Protein AF-A0A2I1HLB4-F1 (afdb_monomer)

Sequence (150 aa):
MFLDHIITKDHAFLEDYNNIKKHLEHKGGKIPRWYTFLKDNITINLQGRLIFDLEKPIIQNPTAPRPPIPPVDADTLHHPKRSQQWVASWAPHLSDIVYGKLLSTNNFPNCSPVSYMEHWVYKDISASSLYTTPRSTPNIIVRCQGRRAG

Nearest PDB structures (foldseek):
  4ft4-assembly2_A  TM=8.152E-01  e=4.022E+00  Zea mays
  1xcr-assembly2_B  TM=4.330E-01  e=8.268E+00  Homo sapiens

Radius of gyration: 20.94 Å; Cα contacts (8 Å, |Δi|>4): 175; chains: 1; bounding box: 45×51×54 Å

Mean predicted aligned error: 13.82 Å

Secondary structure (DSSP, 8-state):
--GGGTB-TTSSBBPPHHHHHHT-S---SSPPHHHHHHHHHHBSSTT-BBSS--SS-------PPPPPPPPP-SS--B--SS---EEEEEETTTTEEEEEEEEEEE--TTS--EEEEEEEEE---GGGTTS--TTTSPPSEEE-------

Organism: NCBI:txid588596

Solvent-accessible surface area (backbone atoms only — not comparable to full-atom values): 9698 Å² total; per-residue (Å²): 138,61,70,79,71,49,29,36,93,85,54,52,30,51,44,58,64,76,64,45,40,72,76,41,92,73,74,74,83,75,88,56,69,67,58,56,51,44,52,71,73,45,28,76,46,98,86,25,35,42,72,61,79,67,96,60,79,77,82,66,84,71,91,65,80,74,83,79,82,68,72,78,34,86,82,57,73,48,58,67,84,93,52,76,46,76,46,76,45,81,36,78,92,72,75,41,74,46,37,26,35,52,58,34,34,40,20,37,75,99,51,78,69,46,73,44,57,49,55,35,39,82,46,90,50,76,90,64,56,88,82,47,53,90,88,69,53,76,70,51,64,39,74,57,83,73,80,76,83,126

Structure (mmCIF, N/CA/C/O backbone):
data_AF-A0A2I1HLB4-F1
#
_entry.id   AF-A0A2I1HLB4-F1
#
loop_
_atom_site.group_PDB
_atom_site.id
_atom_site.type_symbol
_atom_site.label_atom_id
_atom_site.label_alt_id
_atom_site.label_comp_id
_atom_site.label_asy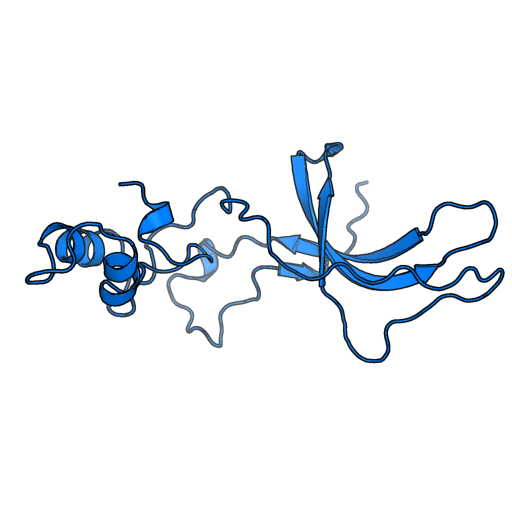m_id
_atom_site.label_entity_id
_atom_site.label_seq_id
_atom_site.pdbx_PDB_ins_code
_atom_site.Cartn_x
_atom_site.Cartn_y
_atom_site.Cartn_z
_atom_site.occupancy
_atom_site.B_iso_or_equiv
_atom_site.auth_seq_id
_atom_site.auth_comp_id
_atom_site.auth_asym_id
_atom_site.auth_atom_id
_atom_site.pdbx_PDB_model_num
ATOM 1 N N . MET A 1 1 ? -21.255 9.174 6.804 1.00 62.41 1 MET A N 1
ATOM 2 C CA . MET A 1 1 ? -19.884 8.895 7.280 1.00 62.41 1 MET A CA 1
ATOM 3 C C . MET A 1 1 ? -19.602 7.448 6.939 1.00 62.41 1 MET A C 1
ATOM 5 O O . MET A 1 1 ? -20.425 6.614 7.293 1.00 62.41 1 MET A O 1
ATOM 9 N N . PHE A 1 2 ? -18.544 7.173 6.186 1.00 74.50 2 PHE A N 1
ATOM 10 C CA . PHE A 1 2 ? -18.185 5.817 5.774 1.00 74.50 2 PHE A CA 1
ATOM 11 C C . PHE A 1 2 ? -17.071 5.275 6.677 1.00 74.50 2 PHE A C 1
ATOM 13 O O . PHE A 1 2 ? -16.369 6.053 7.326 1.00 74.50 2 PHE A O 1
ATOM 20 N N . LEU A 1 3 ? -16.966 3.947 6.777 1.00 77.56 3 LEU A N 1
ATOM 21 C CA . LEU A 1 3 ? -16.025 3.285 7.684 1.00 77.56 3 LEU A CA 1
ATOM 22 C C . LEU A 1 3 ? -14.565 3.605 7.322 1.00 77.56 3 LEU A C 1
ATOM 24 O O . LEU A 1 3 ? -13.745 3.812 8.205 1.00 77.56 3 LEU A O 1
ATOM 28 N N . ASP A 1 4 ? -14.270 3.727 6.032 1.00 77.06 4 ASP A N 1
ATOM 29 C CA . ASP A 1 4 ? -12.965 4.099 5.477 1.00 77.06 4 ASP A CA 1
ATOM 30 C C . ASP A 1 4 ? -12.470 5.492 5.901 1.00 77.06 4 ASP A C 1
ATOM 32 O O . ASP A 1 4 ? -11.269 5.743 5.882 1.00 77.06 4 ASP A O 1
ATOM 36 N N . HIS A 1 5 ? -13.369 6.386 6.324 1.00 77.69 5 HIS A N 1
ATOM 37 C CA . HIS A 1 5 ? -13.030 7.721 6.831 1.00 77.69 5 HIS A CA 1
ATOM 38 C C . HIS A 1 5 ? -12.680 7.752 8.327 1.00 77.69 5 HIS A C 1
ATOM 40 O O . HIS A 1 5 ? -12.324 8.810 8.846 1.00 77.69 5 HIS A O 1
ATOM 46 N N . ILE A 1 6 ? -12.872 6.644 9.044 1.00 84.38 6 ILE A N 1
ATOM 47 C CA . ILE A 1 6 ? -12.682 6.563 10.502 1.00 84.38 6 ILE A CA 1
ATOM 48 C C . ILE A 1 6 ? -11.758 5.418 10.920 1.00 84.38 6 ILE A C 1
ATOM 50 O O . ILE A 1 6 ? -11.567 5.195 12.114 1.00 84.38 6 ILE A O 1
ATOM 54 N N . ILE A 1 7 ? -11.191 4.697 9.957 1.00 84.44 7 ILE A N 1
ATOM 55 C CA . ILE A 1 7 ? -10.184 3.656 10.161 1.00 84.44 7 ILE A CA 1
ATOM 56 C C . ILE A 1 7 ? -8.866 4.103 9.535 1.00 84.44 7 ILE A C 1
ATOM 58 O O . ILE A 1 7 ? -8.828 4.944 8.639 1.00 84.44 7 ILE A O 1
ATOM 62 N N . THR A 1 8 ? -7.768 3.530 10.002 1.00 79.50 8 THR A N 1
ATOM 63 C CA . THR A 1 8 ? -6.442 3.786 9.456 1.00 79.50 8 THR A CA 1
ATOM 64 C C . THR A 1 8 ? -6.348 3.343 7.993 1.00 79.50 8 THR A C 1
ATOM 66 O O . THR A 1 8 ? -7.095 2.486 7.522 1.00 79.50 8 THR A O 1
ATOM 69 N N . LYS A 1 9 ? -5.406 3.929 7.244 1.00 75.06 9 LYS A N 1
ATOM 70 C CA . LYS A 1 9 ? -5.221 3.652 5.804 1.00 75.06 9 LYS A CA 1
ATOM 71 C C . LYS A 1 9 ? -4.846 2.205 5.487 1.00 75.06 9 LYS A C 1
ATOM 73 O O . LYS A 1 9 ? -5.056 1.753 4.371 1.00 75.06 9 LYS A O 1
ATOM 78 N N . ASP A 1 10 ? -4.249 1.510 6.447 1.00 68.25 10 ASP A N 1
ATOM 79 C CA . ASP A 1 10 ? -3.951 0.077 6.387 1.00 68.25 10 ASP A CA 1
ATOM 80 C C . ASP A 1 10 ? -5.158 -0.794 6.781 1.00 68.25 10 ASP A C 1
ATOM 82 O O . ASP A 1 10 ? -5.044 -2.014 6.803 1.00 68.25 10 ASP A O 1
ATOM 86 N N . HIS A 1 11 ? -6.305 -0.176 7.081 1.00 76.06 11 HIS A N 1
ATOM 87 C CA . HIS A 1 11 ? -7.583 -0.806 7.411 1.00 76.06 11 HIS A CA 1
ATOM 88 C C . HIS A 1 11 ? -7.557 -1.750 8.615 1.00 76.06 11 HIS A C 1
ATOM 90 O O . HIS A 1 11 ? -8.486 -2.529 8.803 1.00 76.06 11 HIS A O 1
ATOM 96 N N . ALA A 1 12 ? -6.515 -1.677 9.440 1.00 77.62 12 ALA A N 1
ATOM 97 C CA . ALA A 1 12 ? -6.322 -2.587 10.562 1.00 77.62 12 ALA A CA 1
ATOM 98 C C . ALA A 1 12 ? -6.812 -2.005 11.899 1.00 77.62 12 ALA A C 1
ATOM 100 O O . ALA A 1 12 ? -7.084 -2.756 12.841 1.00 77.62 12 ALA A O 1
ATOM 101 N N . PHE A 1 13 ? -6.929 -0.678 12.002 1.00 83.00 13 PHE A N 1
ATOM 102 C CA . PHE A 1 13 ? -7.237 0.010 13.254 1.00 83.00 13 PHE A CA 1
ATOM 103 C C . PHE A 1 13 ? -8.320 1.073 13.071 1.00 83.00 13 PHE A C 1
ATOM 105 O O . PHE A 1 13 ? -8.422 1.714 12.029 1.00 83.00 13 PHE A O 1
ATOM 112 N N . LEU A 1 14 ? -9.109 1.307 14.117 1.00 86.69 14 LEU A N 1
ATOM 113 C CA . LEU A 1 14 ? -9.917 2.513 14.250 1.00 86.69 14 LEU A CA 1
ATOM 114 C C . LEU A 1 14 ? -8.977 3.717 14.413 1.00 86.69 14 LEU A C 1
ATOM 116 O O . LEU A 1 14 ? -8.068 3.698 15.245 1.00 86.69 14 LEU A O 1
ATOM 120 N N . GLU A 1 15 ? -9.183 4.761 13.617 1.00 87.81 15 GLU A N 1
ATOM 121 C CA . GLU A 1 15 ? -8.347 5.954 13.657 1.00 87.81 15 GLU A CA 1
ATOM 122 C C . GLU A 1 15 ? -8.595 6.762 14.941 1.00 87.81 15 GLU A C 1
ATOM 124 O O . GLU A 1 15 ? -9.714 6.823 15.455 1.00 87.81 15 GLU A O 1
ATOM 129 N N . ASP A 1 16 ? -7.549 7.404 15.473 1.00 87.44 16 ASP A N 1
ATOM 130 C CA . ASP A 1 16 ? -7.695 8.250 16.657 1.00 87.44 16 ASP A CA 1
ATOM 131 C C . ASP A 1 16 ? -8.663 9.407 16.386 1.00 87.44 16 ASP A C 1
ATOM 133 O O . ASP A 1 16 ? -8.568 10.107 15.371 1.00 87.44 16 ASP A O 1
ATOM 137 N N . TYR A 1 17 ? -9.555 9.666 17.343 1.00 87.25 17 TYR A N 1
ATOM 138 C CA . TYR A 1 17 ? -10.557 10.714 17.200 1.00 87.25 17 TYR A CA 1
ATOM 139 C C . TYR A 1 17 ? -9.945 12.086 16.890 1.00 87.25 17 TYR A C 1
ATOM 141 O O . TYR A 1 17 ? -10.544 12.855 16.142 1.00 87.25 17 TYR A O 1
ATOM 149 N N . ASN A 1 18 ? -8.748 12.416 17.396 1.00 86.75 18 ASN A N 1
ATOM 150 C CA . ASN A 1 18 ? -8.119 13.702 17.087 1.00 86.75 18 ASN A CA 1
ATOM 151 C C . ASN A 1 18 ? -7.706 13.818 15.616 1.00 86.75 18 ASN A C 1
ATOM 153 O O . ASN A 1 18 ? -7.677 14.930 15.089 1.00 86.75 18 ASN A O 1
ATOM 157 N N . ASN A 1 19 ? -7.408 12.704 14.943 1.00 86.81 19 ASN A N 1
ATOM 158 C CA . ASN A 1 19 ? -7.136 12.689 13.507 1.00 86.81 19 ASN A CA 1
ATOM 159 C C . ASN A 1 19 ? -8.428 12.749 12.691 1.00 86.81 19 ASN A C 1
ATOM 161 O O . ASN A 1 19 ? -8.519 13.578 11.785 1.00 86.81 19 ASN A O 1
ATOM 165 N N . ILE A 1 20 ? -9.458 11.992 13.077 1.00 86.44 20 ILE A N 1
ATOM 166 C CA . ILE A 1 20 ? -10.793 12.074 12.458 1.00 86.44 20 ILE A CA 1
ATOM 167 C C . ILE A 1 20 ? -11.317 13.516 12.538 1.00 86.44 20 ILE A C 1
ATOM 169 O O . ILE A 1 20 ? -11.749 14.101 11.546 1.00 86.44 20 ILE A O 1
ATOM 173 N N . LYS A 1 21 ? -11.183 14.142 13.712 1.00 86.94 21 LYS A N 1
ATOM 174 C CA . LYS A 1 21 ? -11.626 15.509 14.005 1.00 86.94 21 LYS A CA 1
ATOM 175 C C . LYS A 1 21 ? -11.006 16.575 13.099 1.00 86.94 21 LYS A C 1
ATOM 177 O O . LYS A 1 21 ? -11.644 17.600 12.868 1.00 86.94 21 LYS A O 1
ATOM 182 N N . LYS A 1 22 ? -9.796 16.366 12.562 1.00 86.38 22 LYS A N 1
ATOM 183 C CA . LYS A 1 22 ? -9.164 17.317 11.623 1.00 86.38 22 LYS A CA 1
ATOM 184 C C . LYS A 1 22 ? -9.975 17.479 10.337 1.00 86.38 22 LYS A C 1
ATOM 186 O O . LYS A 1 22 ? -9.984 18.577 9.780 1.00 86.38 22 LYS A O 1
ATOM 191 N N . HIS A 1 23 ? -10.661 16.416 9.925 1.00 82.12 23 HIS A N 1
ATOM 192 C CA . HIS A 1 23 ? -11.441 16.332 8.693 1.00 82.12 23 HIS A CA 1
ATOM 193 C C . HIS A 1 23 ? -12.933 16.651 8.897 1.00 82.12 23 HIS A C 1
ATOM 195 O O . HIS A 1 23 ? -13.687 16.671 7.931 1.00 82.12 23 HIS A O 1
ATOM 201 N N . LEU A 1 24 ? -13.371 16.910 10.137 1.00 82.00 24 LEU A N 1
ATOM 202 C CA . LEU A 1 24 ? -14.746 17.310 10.438 1.00 82.00 24 LEU A CA 1
ATOM 203 C C . LEU A 1 24 ? -14.932 18.823 10.260 1.00 82.00 24 LEU A C 1
ATOM 205 O O . LEU A 1 24 ? -14.069 19.619 10.641 1.00 82.00 24 LEU A O 1
ATOM 209 N N . GLU A 1 25 ? -16.104 19.218 9.7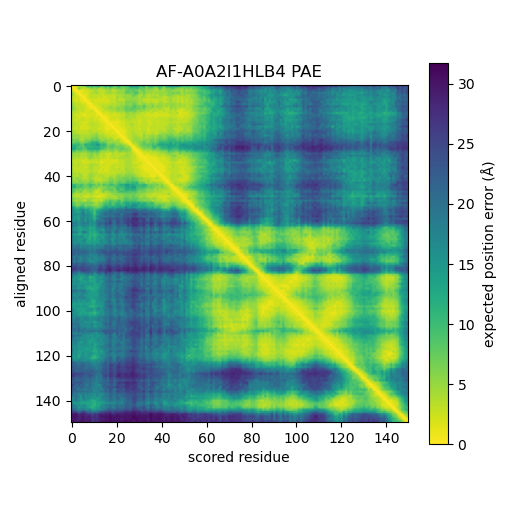60 1.00 80.12 25 GLU A N 1
ATOM 210 C CA . GLU A 1 25 ? -16.514 20.626 9.663 1.00 80.12 25 GLU A CA 1
ATOM 211 C C . GLU A 1 25 ? -16.616 21.268 11.056 1.00 80.12 25 GLU A C 1
ATOM 213 O O . GLU A 1 25 ? -16.105 22.363 11.297 1.00 80.12 25 GLU A O 1
ATOM 218 N N . HIS A 1 26 ? -17.191 20.541 12.018 1.00 78.31 26 HIS A N 1
ATOM 219 C CA . HIS A 1 26 ? -17.316 20.982 13.403 1.00 78.31 26 HIS A CA 1
ATOM 220 C C . HIS A 1 26 ? -16.232 20.365 14.292 1.00 78.31 26 HIS A C 1
ATOM 222 O O . HIS A 1 26 ? -16.277 19.193 14.661 1.00 78.31 26 HIS A O 1
ATOM 228 N N . LYS A 1 27 ? -15.263 21.198 14.691 1.00 77.81 27 LYS A N 1
ATOM 229 C CA . LYS A 1 27 ? -14.092 20.811 15.503 1.00 77.81 27 LYS A CA 1
ATOM 230 C C . LYS A 1 27 ? -14.269 21.097 17.004 1.00 77.81 27 LYS A C 1
ATOM 232 O O . LYS A 1 27 ? -13.317 20.996 17.776 1.00 77.81 27 LYS A O 1
ATOM 237 N N . GLY A 1 28 ? -15.460 21.488 17.445 1.00 76.12 28 GLY A N 1
ATOM 238 C CA . GLY A 1 28 ? -15.748 21.801 18.848 1.00 76.12 28 GLY A CA 1
ATOM 239 C C . GLY A 1 28 ? -16.299 20.601 19.622 1.00 76.12 28 GLY A C 1
ATOM 240 O O . GLY A 1 28 ? -16.968 19.749 19.049 1.00 76.12 28 GLY A O 1
ATOM 241 N N . GLY A 1 29 ? -16.056 20.559 20.935 1.00 80.00 29 GLY A N 1
ATOM 242 C CA . GLY A 1 29 ? -16.787 19.676 21.852 1.00 80.00 29 GLY A CA 1
ATOM 243 C C . GLY A 1 29 ? -16.078 18.391 22.292 1.00 80.00 29 GLY A C 1
ATOM 244 O O . GLY A 1 29 ? -14.915 18.133 21.967 1.00 80.00 29 GLY A O 1
ATOM 245 N N . LYS A 1 30 ? -16.810 17.618 23.106 1.00 84.19 30 LYS A N 1
ATOM 246 C CA . LYS A 1 30 ? -16.397 16.324 23.670 1.00 84.19 30 LYS A CA 1
ATOM 247 C C . LYS A 1 30 ? -16.368 15.238 22.591 1.00 84.19 30 LYS A C 1
ATOM 249 O O . LYS A 1 30 ? -16.988 15.384 21.541 1.00 84.19 30 LYS A O 1
ATOM 254 N N . ILE A 1 31 ? -15.677 14.136 22.882 1.00 85.25 31 ILE A N 1
ATOM 255 C CA . ILE A 1 31 ? -15.691 12.946 22.026 1.00 85.25 31 ILE A CA 1
ATOM 256 C C . ILE A 1 31 ? -17.150 12.465 21.876 1.00 85.25 31 ILE A C 1
ATOM 258 O O . ILE A 1 31 ? -17.832 12.278 22.889 1.00 85.25 31 ILE A O 1
ATOM 262 N N . PRO A 1 32 ? -17.657 12.299 20.644 1.00 87.44 32 PRO A N 1
ATOM 263 C CA . PRO A 1 32 ? -19.016 11.856 20.394 1.00 87.44 32 PRO A CA 1
ATOM 264 C C . PRO A 1 32 ? -19.250 10.439 20.909 1.00 87.44 32 PRO A C 1
ATOM 266 O O . PRO A 1 32 ? -18.385 9.572 20.792 1.00 87.44 32 PRO A O 1
ATOM 269 N N . ARG A 1 33 ? -20.473 10.169 21.377 1.00 88.38 33 ARG A N 1
ATOM 270 C CA . ARG A 1 33 ? -20.870 8.828 21.842 1.00 88.38 33 ARG A CA 1
ATOM 271 C C . ARG A 1 33 ? -20.775 7.755 20.758 1.00 88.38 33 ARG A C 1
ATOM 273 O O . ARG A 1 33 ? -20.539 6.596 21.076 1.00 88.38 33 ARG A O 1
ATOM 280 N N . TRP A 1 34 ? -20.951 8.128 19.489 1.00 88.19 34 TRP A N 1
ATOM 281 C CA . TRP A 1 34 ? -20.804 7.179 18.385 1.00 88.19 34 TRP A CA 1
ATOM 282 C C . TRP A 1 34 ? -19.368 6.642 18.297 1.00 88.19 34 TRP A C 1
ATOM 284 O O . TRP A 1 34 ? -19.188 5.469 18.000 1.00 88.19 34 TRP A O 1
ATOM 294 N N . TYR A 1 35 ? -18.350 7.455 18.610 1.00 88.56 35 TYR A N 1
ATOM 295 C CA . TYR A 1 35 ? -16.952 7.027 18.534 1.00 88.56 35 TYR A CA 1
ATOM 296 C C . TYR A 1 35 ? -16.628 6.018 19.634 1.00 88.56 35 TYR A C 1
ATOM 298 O O . TYR A 1 35 ? -16.025 4.984 19.363 1.00 88.56 35 TYR A O 1
ATOM 306 N N . THR A 1 36 ? -17.081 6.282 20.864 1.00 87.56 36 THR A N 1
ATOM 307 C CA . THR A 1 36 ? -16.941 5.325 21.971 1.00 87.56 36 THR A CA 1
ATOM 308 C C . THR A 1 36 ? -17.700 4.035 21.680 1.00 87.56 36 THR A C 1
ATOM 310 O O . THR A 1 36 ? -17.140 2.961 21.840 1.00 87.56 36 THR A O 1
ATOM 313 N N . PHE A 1 37 ? -18.923 4.135 21.148 1.00 88.62 37 PHE A N 1
ATOM 314 C CA . PHE A 1 37 ? -19.702 2.965 20.751 1.00 88.62 37 PHE A CA 1
ATOM 315 C C . PHE A 1 37 ? -18.968 2.118 19.707 1.00 88.62 37 PHE A C 1
ATOM 317 O O . PHE A 1 37 ? -18.860 0.908 19.874 1.00 88.62 37 PHE A O 1
ATOM 324 N N . LEU A 1 38 ? -18.430 2.734 18.651 1.00 86.56 38 LEU A N 1
ATOM 325 C CA . LEU A 1 38 ? -17.665 2.000 17.647 1.00 86.56 38 LEU A CA 1
ATOM 326 C C . LEU A 1 38 ? -16.431 1.358 18.267 1.00 86.56 38 LEU A C 1
ATOM 328 O O . LEU A 1 38 ? -16.242 0.162 18.096 1.00 86.56 38 LEU A O 1
ATOM 332 N N . LYS A 1 39 ? -15.643 2.106 19.046 1.00 86.56 39 LYS A N 1
ATOM 333 C CA . LYS A 1 39 ? -14.465 1.562 19.725 1.00 86.56 39 LYS A CA 1
ATOM 334 C C . LYS A 1 39 ? -14.802 0.299 20.523 1.00 86.56 39 LYS A C 1
ATOM 336 O O . LYS A 1 39 ? -14.098 -0.693 20.390 1.00 86.56 39 LYS A O 1
ATOM 341 N N . ASP A 1 40 ? -15.902 0.300 21.262 1.00 85.81 40 ASP A N 1
ATOM 342 C CA . ASP A 1 40 ? -16.284 -0.836 22.103 1.00 85.81 40 ASP A CA 1
ATOM 343 C C . ASP A 1 40 ? -16.843 -2.031 21.306 1.00 85.81 40 ASP A C 1
ATOM 345 O O . ASP A 1 40 ? -16.758 -3.164 21.770 1.00 85.81 40 ASP A O 1
ATOM 349 N N . ASN A 1 41 ? -17.406 -1.800 20.114 1.00 84.75 41 ASN A N 1
ATOM 350 C CA . ASN A 1 41 ? -18.120 -2.832 19.347 1.00 84.75 41 ASN A CA 1
ATOM 351 C C . ASN A 1 41 ? -17.368 -3.347 18.115 1.00 84.75 41 ASN A C 1
ATOM 353 O O . ASN A 1 41 ? -17.694 -4.424 17.624 1.00 84.75 41 ASN A O 1
ATOM 357 N N . ILE A 1 42 ? -16.402 -2.592 17.586 1.00 82.19 42 ILE A N 1
ATOM 358 C CA . ILE A 1 42 ? -15.671 -2.960 16.364 1.00 82.19 42 ILE A CA 1
ATOM 359 C C . ILE A 1 42 ? -14.192 -3.238 16.612 1.00 82.19 42 ILE A C 1
ATOM 361 O O . ILE A 1 42 ? -13.505 -3.609 15.663 1.00 82.19 42 ILE A O 1
ATOM 365 N N . THR A 1 43 ? -13.693 -3.068 17.846 1.00 84.00 43 THR A N 1
ATOM 366 C CA . THR A 1 43 ? -12.276 -3.288 18.173 1.00 84.00 43 THR A CA 1
ATOM 367 C C . THR A 1 43 ? -12.066 -4.459 19.135 1.00 84.00 43 THR A C 1
ATOM 369 O O . THR A 1 43 ? -12.837 -4.667 20.064 1.00 84.00 43 THR A O 1
ATOM 372 N N . ILE A 1 44 ? -11.013 -5.246 18.899 1.00 76.81 44 ILE A N 1
ATOM 373 C CA . ILE A 1 44 ? -10.630 -6.424 19.698 1.00 76.81 44 ILE A CA 1
ATOM 374 C C . ILE A 1 44 ? -9.942 -5.990 21.001 1.00 76.81 44 ILE A C 1
ATOM 376 O O . ILE A 1 44 ? -9.958 -6.703 22.002 1.00 76.81 44 ILE A O 1
ATOM 380 N N . ASN A 1 45 ? -9.274 -4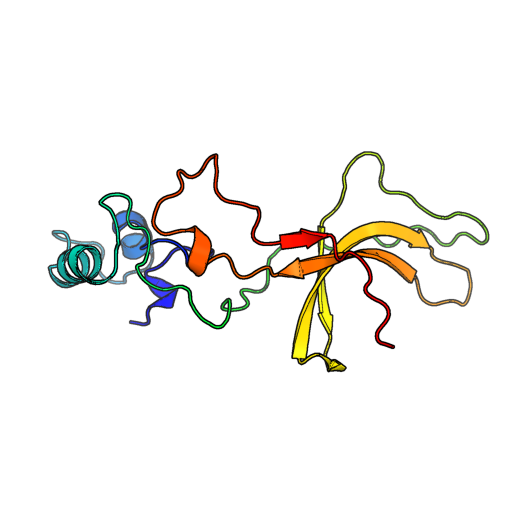.834 20.989 1.00 71.62 45 ASN A N 1
ATOM 381 C CA . ASN A 1 45 ? -8.450 -4.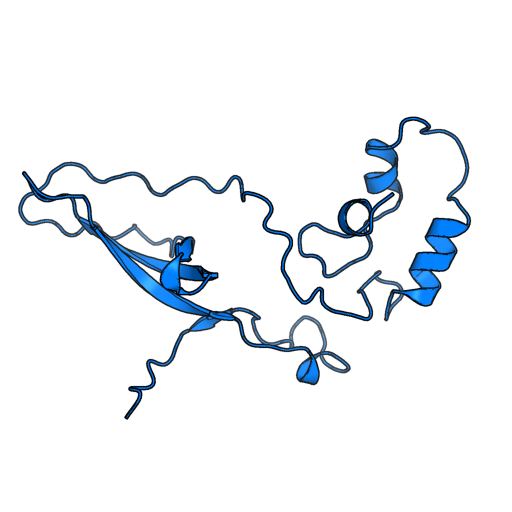371 22.096 1.00 71.62 45 ASN A CA 1
ATOM 382 C C . ASN A 1 45 ? -8.510 -2.847 22.279 1.00 71.62 45 ASN A C 1
ATOM 384 O O . ASN A 1 45 ? -8.871 -2.092 21.381 1.00 71.62 45 ASN A O 1
ATOM 388 N N . LEU A 1 46 ? -8.049 -2.374 23.441 1.00 71.50 46 LEU A N 1
ATOM 389 C CA . LEU A 1 46 ? -7.984 -0.941 23.773 1.00 71.50 46 LEU A CA 1
ATOM 390 C C . LEU A 1 46 ? -7.100 -0.114 22.819 1.00 71.50 46 LEU A C 1
ATOM 392 O O . LEU A 1 46 ? -7.196 1.117 22.816 1.00 71.50 46 LEU A O 1
ATOM 396 N N . GLN A 1 47 ? -6.260 -0.787 22.026 1.00 72.44 47 GLN A N 1
ATOM 397 C CA . GLN A 1 47 ? -5.372 -0.205 21.016 1.00 72.44 47 GLN A CA 1
ATOM 398 C C . GLN A 1 47 ? -6.105 0.098 19.698 1.00 72.44 47 GLN A C 1
ATOM 400 O O . GLN A 1 47 ? -5.518 0.715 18.817 1.00 72.44 47 GLN A O 1
ATOM 405 N N . GLY A 1 48 ? -7.379 -0.293 19.569 1.00 75.81 48 GLY A N 1
ATOM 406 C CA . GLY A 1 48 ? -8.231 0.063 18.438 1.00 75.81 48 GLY A CA 1
ATOM 407 C C . GLY A 1 48 ? -8.159 -0.898 17.253 1.00 75.81 48 GLY A C 1
ATOM 408 O O . GLY A 1 48 ? -8.635 -0.542 16.181 1.00 75.81 48 GLY A O 1
ATOM 409 N N . ARG A 1 49 ? -7.578 -2.096 17.408 1.00 80.56 49 ARG A N 1
ATOM 410 C CA . ARG A 1 49 ? -7.494 -3.092 16.325 1.00 80.56 49 ARG A CA 1
ATOM 411 C C . ARG A 1 49 ? -8.885 -3.595 15.950 1.00 80.56 49 ARG A C 1
ATOM 413 O O . ARG A 1 49 ? -9.598 -4.034 16.847 1.00 80.56 49 ARG A O 1
ATOM 420 N N . LEU A 1 50 ? -9.253 -3.569 14.670 1.00 83.00 50 LEU A N 1
ATOM 421 C CA . LEU A 1 50 ? -10.585 -3.983 14.211 1.00 83.00 50 LEU A CA 1
ATOM 422 C C . LEU A 1 50 ? -10.821 -5.496 14.379 1.00 83.00 50 LEU A C 1
ATOM 424 O O . LE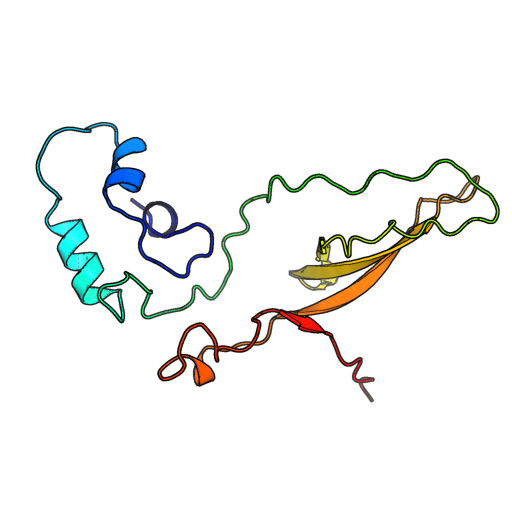U A 1 50 ? -9.879 -6.284 14.321 1.00 83.00 50 LEU A O 1
ATOM 428 N N . ILE A 1 51 ? -12.081 -5.893 14.603 1.00 80.94 51 ILE A N 1
ATOM 429 C CA . ILE A 1 51 ? -12.517 -7.301 14.757 1.00 80.94 51 ILE A CA 1
ATOM 430 C C . ILE A 1 51 ? -12.546 -8.051 13.418 1.00 80.94 51 ILE A C 1
ATOM 432 O O . ILE A 1 51 ? -12.495 -9.279 13.391 1.00 80.94 51 ILE A O 1
ATOM 436 N N . PHE A 1 52 ? -12.616 -7.320 12.312 1.00 74.00 52 PHE A N 1
ATOM 437 C CA . PHE A 1 52 ? -12.711 -7.867 10.967 1.00 74.00 52 PHE A CA 1
ATOM 438 C C . PHE A 1 52 ? -11.646 -7.250 10.065 1.00 74.00 52 PHE A C 1
ATOM 440 O O . PHE A 1 52 ? -11.287 -6.082 10.223 1.00 74.00 52 PHE A O 1
ATOM 447 N N . ASP A 1 53 ? -11.201 -8.037 9.092 1.00 67.38 53 ASP A N 1
ATOM 448 C CA . ASP A 1 53 ? -10.409 -7.557 7.969 1.00 67.38 53 ASP A CA 1
ATOM 449 C C . ASP A 1 53 ? -11.368 -7.139 6.842 1.00 67.38 53 ASP A C 1
ATOM 451 O O . ASP A 1 53 ? -12.382 -7.797 6.593 1.00 67.38 53 ASP A O 1
ATOM 455 N N . LEU A 1 54 ? -11.088 -6.027 6.159 1.00 66.56 54 LEU A N 1
ATOM 456 C CA . LEU A 1 54 ? -11.848 -5.668 4.960 1.00 66.56 54 LEU A CA 1
ATOM 457 C C . LEU A 1 54 ? -11.467 -6.635 3.829 1.00 66.56 54 LEU A C 1
ATOM 459 O O . LEU A 1 54 ? -10.306 -6.678 3.430 1.00 66.56 54 LEU A O 1
ATOM 463 N N . GLU A 1 55 ? -12.448 -7.365 3.278 1.00 56.41 55 GLU A N 1
ATOM 464 C CA . GLU A 1 55 ? -12.261 -8.334 2.172 1.00 56.41 55 GLU A CA 1
ATOM 465 C C . GLU A 1 55 ? -11.547 -7.744 0.948 1.00 56.41 55 GLU A C 1
ATOM 467 O O . GLU A 1 55 ? -10.980 -8.473 0.135 1.00 56.41 55 GLU A O 1
ATOM 472 N N . LYS A 1 56 ? -11.589 -6.418 0.792 1.00 59.81 56 LYS A N 1
ATOM 473 C CA . LYS A 1 56 ? -10.888 -5.697 -0.264 1.00 59.81 56 LYS A CA 1
ATOM 474 C C . LYS A 1 56 ? -10.099 -4.558 0.372 1.00 59.81 56 LYS A C 1
ATOM 476 O O . LYS A 1 56 ? -10.725 -3.699 1.000 1.00 59.81 56 LYS A O 1
ATOM 481 N N . PRO A 1 57 ? -8.766 -4.491 0.197 1.00 53.66 57 PRO A N 1
ATOM 482 C CA . PRO A 1 57 ? -8.050 -3.269 0.517 1.00 53.66 57 PRO A CA 1
ATOM 483 C C . PRO A 1 57 ? -8.671 -2.159 -0.332 1.00 53.66 57 PRO A C 1
ATOM 485 O O . PRO A 1 57 ? -8.782 -2.297 -1.553 1.00 53.66 57 PRO A O 1
ATOM 488 N N . ILE A 1 58 ? -9.129 -1.075 0.296 1.00 53.59 58 ILE A N 1
ATOM 489 C CA . ILE A 1 58 ? -9.576 0.087 -0.466 1.00 53.59 58 ILE A CA 1
ATOM 490 C C . ILE A 1 58 ? -8.308 0.615 -1.114 1.00 53.59 58 ILE A C 1
ATOM 492 O O . ILE A 1 58 ? -7.416 1.114 -0.431 1.00 53.59 58 ILE A O 1
ATOM 496 N N . ILE A 1 59 ? -8.188 0.417 -2.428 1.00 52.47 59 ILE A N 1
ATOM 497 C CA . ILE A 1 59 ? -7.024 0.828 -3.206 1.00 52.47 59 ILE A CA 1
ATOM 498 C C . ILE A 1 59 ? -6.959 2.356 -3.147 1.00 52.47 59 ILE A C 1
ATOM 500 O O . ILE A 1 59 ? -7.500 3.060 -3.996 1.00 52.47 59 ILE A O 1
ATOM 504 N N . GLN A 1 60 ? -6.305 2.895 -2.123 1.00 51.28 60 GLN A N 1
ATOM 505 C CA . GLN A 1 60 ? -5.821 4.259 -2.161 1.00 51.28 60 GLN A CA 1
ATOM 506 C C . GLN A 1 60 ? -4.644 4.256 -3.120 1.00 51.28 60 GLN A C 1
ATOM 508 O O . GLN A 1 60 ? -3.725 3.466 -2.931 1.00 51.28 60 GLN A O 1
ATOM 513 N N . ASN A 1 61 ? -4.690 5.117 -4.141 1.00 51.78 61 ASN A N 1
ATOM 514 C CA . ASN A 1 61 ? -3.585 5.352 -5.065 1.00 51.78 61 ASN A CA 1
ATOM 515 C C . ASN A 1 61 ? -2.332 5.677 -4.234 1.00 51.78 61 ASN A C 1
ATOM 517 O O . ASN A 1 61 ? -2.231 6.801 -3.720 1.00 51.78 61 ASN A O 1
ATOM 521 N N . PRO A 1 62 ? -1.420 4.712 -4.003 1.00 55.91 62 PRO A N 1
ATOM 522 C CA . PRO A 1 62 ? -0.304 4.968 -3.127 1.00 55.91 62 PRO A CA 1
ATOM 523 C C . PRO A 1 62 ? 0.550 5.986 -3.865 1.00 55.91 62 PRO A C 1
ATOM 525 O O . PRO A 1 62 ? 0.978 5.747 -4.992 1.00 55.91 62 PRO A O 1
ATOM 528 N N . THR A 1 63 ? 0.797 7.140 -3.248 1.00 58.66 63 THR A N 1
ATOM 529 C CA . THR A 1 63 ? 1.678 8.190 -3.786 1.00 58.66 63 THR A CA 1
ATOM 530 C C . THR A 1 63 ? 3.149 7.747 -3.730 1.00 58.66 63 THR A C 1
ATOM 532 O O . THR A 1 63 ? 4.045 8.519 -3.401 1.00 58.66 63 THR A O 1
ATOM 535 N N . ALA A 1 64 ? 3.400 6.461 -3.977 1.00 65.56 64 ALA A N 1
ATOM 536 C CA . ALA A 1 64 ? 4.712 5.870 -4.015 1.00 65.56 64 ALA A CA 1
ATOM 537 C C . ALA A 1 64 ? 5.404 6.339 -5.301 1.00 65.56 64 ALA A C 1
ATOM 539 O O . ALA A 1 64 ? 4.823 6.242 -6.388 1.00 65.56 64 ALA A O 1
ATOM 540 N N . PRO A 1 65 ? 6.634 6.862 -5.203 1.00 68.56 65 PRO A N 1
ATOM 541 C CA . PRO A 1 65 ? 7.380 7.268 -6.379 1.00 68.56 65 PRO A CA 1
ATOM 542 C C . PRO A 1 65 ? 7.629 6.050 -7.273 1.00 68.56 65 PRO A C 1
ATOM 544 O O . PRO A 1 65 ? 8.079 4.999 -6.812 1.00 68.56 65 PRO A O 1
ATOM 547 N N . ARG A 1 66 ? 7.339 6.198 -8.568 1.00 72.88 66 ARG A N 1
ATOM 548 C CA . ARG A 1 66 ? 7.645 5.170 -9.565 1.00 72.88 66 ARG A CA 1
ATOM 549 C C . ARG A 1 66 ? 9.171 5.052 -9.725 1.00 72.88 66 ARG A C 1
ATOM 551 O O . ARG A 1 66 ? 9.844 6.085 -9.745 1.00 72.88 66 ARG A O 1
ATOM 558 N N . PRO A 1 67 ? 9.723 3.834 -9.887 1.00 75.25 67 PRO A N 1
ATOM 559 C CA . PRO A 1 67 ? 11.126 3.668 -10.242 1.00 75.25 67 PRO A CA 1
ATOM 560 C C . PRO A 1 67 ? 11.465 4.429 -11.535 1.00 75.25 67 PRO A C 1
ATOM 562 O O . PRO A 1 67 ? 10.681 4.382 -12.489 1.00 75.25 67 PRO A O 1
ATOM 565 N N . PRO A 1 68 ? 12.606 5.136 -11.590 1.00 79.44 68 PRO A N 1
ATOM 566 C CA . PRO A 1 68 ? 13.023 5.827 -12.800 1.00 79.44 68 PRO A CA 1
ATOM 567 C C . PRO A 1 68 ? 13.360 4.818 -13.904 1.00 79.44 68 PRO A C 1
ATOM 569 O O . PRO A 1 68 ? 13.896 3.740 -13.639 1.00 79.44 68 PRO A O 1
ATOM 572 N N . ILE A 1 69 ? 13.069 5.191 -15.149 1.00 81.56 69 ILE A N 1
ATOM 573 C CA . ILE A 1 69 ? 13.486 4.420 -16.323 1.00 81.56 69 ILE A CA 1
ATOM 574 C C . ILE A 1 69 ? 14.998 4.636 -16.501 1.00 81.56 69 ILE A C 1
ATOM 576 O O . ILE A 1 69 ? 15.433 5.792 -16.498 1.00 81.56 69 ILE A O 1
ATOM 580 N N . PRO A 1 70 ? 15.810 3.571 -16.621 1.00 83.81 70 PRO A N 1
ATOM 581 C CA . PRO A 1 70 ? 17.239 3.732 -16.847 1.00 83.81 70 PRO A CA 1
ATOM 582 C C . PRO A 1 70 ? 17.525 4.327 -18.241 1.00 83.81 70 PRO A C 1
ATOM 584 O O . PRO A 1 70 ? 16.674 4.244 -19.133 1.00 83.81 70 PRO A O 1
ATOM 587 N N . PRO A 1 71 ? 18.714 4.922 -18.454 1.00 85.06 71 PRO A N 1
ATOM 588 C CA . PRO A 1 71 ? 19.160 5.352 -19.779 1.00 85.06 71 PRO A CA 1
ATOM 589 C C . PRO A 1 71 ? 19.101 4.215 -20.804 1.00 85.06 71 PRO A C 1
ATOM 591 O O . PRO A 1 71 ? 19.156 3.044 -20.434 1.00 85.06 71 PRO A O 1
ATOM 594 N N . VAL A 1 72 ? 18.993 4.567 -22.088 1.00 87.19 72 VAL A N 1
ATOM 595 C CA . VAL A 1 72 ? 19.034 3.572 -23.166 1.00 87.19 72 VAL A CA 1
ATOM 596 C C . VAL A 1 72 ? 20.427 2.950 -23.211 1.00 87.19 72 VAL A C 1
ATOM 598 O O . VAL A 1 72 ? 21.416 3.670 -23.345 1.00 87.19 72 VAL A O 1
ATOM 601 N N . ASP A 1 73 ? 20.489 1.627 -23.108 1.00 83.94 73 ASP A N 1
ATOM 602 C CA . ASP A 1 73 ? 21.724 0.844 -23.120 1.00 83.94 73 ASP A CA 1
ATOM 603 C C . ASP A 1 73 ? 21.455 -0.490 -23.829 1.00 83.94 73 ASP A C 1
ATOM 605 O O . ASP A 1 73 ? 20.418 -1.118 -23.608 1.00 83.94 73 ASP A O 1
ATOM 609 N N . ALA A 1 74 ? 22.357 -0.891 -24.726 1.00 79.81 74 ALA A N 1
ATOM 610 C CA . ALA A 1 74 ? 22.212 -2.093 -25.540 1.00 79.81 74 ALA A CA 1
ATOM 611 C C . ALA A 1 74 ? 22.505 -3.391 -24.771 1.00 79.81 74 ALA A C 1
ATOM 613 O O . ALA A 1 74 ? 21.975 -4.429 -25.158 1.00 79.81 74 ALA A O 1
ATOM 614 N N . ASP A 1 75 ? 23.273 -3.333 -23.679 1.00 80.69 75 ASP A N 1
ATOM 615 C CA . ASP A 1 75 ? 23.801 -4.530 -23.011 1.00 80.69 75 ASP A CA 1
ATOM 616 C C . ASP A 1 75 ? 23.593 -4.533 -21.487 1.00 80.69 75 ASP A C 1
ATOM 618 O O . ASP A 1 75 ? 23.671 -5.584 -20.844 1.00 80.69 75 ASP A O 1
ATOM 622 N N . THR A 1 76 ? 23.304 -3.382 -20.876 1.00 79.88 76 THR A N 1
ATOM 623 C CA . THR A 1 76 ? 23.290 -3.279 -19.411 1.00 79.88 76 THR A CA 1
ATOM 624 C C . THR A 1 76 ? 21.924 -3.579 -18.792 1.00 79.88 76 THR A C 1
ATOM 626 O O . THR A 1 76 ? 20.927 -2.888 -19.010 1.00 79.88 76 THR A O 1
ATOM 629 N N . LEU A 1 77 ? 21.898 -4.570 -17.894 1.00 82.19 77 LEU A N 1
ATOM 630 C CA . LEU A 1 77 ? 20.840 -4.704 -16.893 1.00 82.19 77 LEU A CA 1
ATOM 631 C C . LEU A 1 77 ? 21.142 -3.788 -15.703 1.00 82.19 77 LEU A C 1
ATOM 633 O O . LEU A 1 77 ? 22.155 -3.931 -15.014 1.00 82.19 77 LEU A O 1
ATOM 637 N N . HIS A 1 78 ? 20.236 -2.857 -15.423 1.00 78.69 78 HIS A N 1
ATOM 638 C CA . HIS A 1 78 ? 20.359 -1.946 -14.296 1.00 78.69 78 HIS A CA 1
ATOM 639 C C . HIS A 1 78 ? 19.776 -2.587 -13.042 1.00 78.69 78 HIS A C 1
ATOM 641 O O . HIS A 1 78 ? 18.570 -2.799 -12.921 1.00 78.69 78 HIS A O 1
ATOM 647 N N . HIS A 1 79 ? 20.645 -2.875 -12.079 1.00 79.62 79 HIS A N 1
ATOM 648 C CA . HIS A 1 79 ? 20.241 -3.364 -10.768 1.00 79.62 79 HIS A CA 1
ATOM 649 C C . HIS A 1 79 ? 20.146 -2.194 -9.781 1.00 79.62 79 HIS A C 1
ATOM 651 O O . HIS A 1 79 ? 21.100 -1.412 -9.671 1.00 79.62 79 HIS A O 1
ATOM 657 N N . PRO A 1 80 ? 19.036 -2.047 -9.035 1.00 70.31 80 PRO A N 1
ATOM 658 C CA . PRO A 1 80 ? 18.937 -1.013 -8.017 1.00 70.31 80 PRO A CA 1
ATOM 659 C C . PRO A 1 80 ? 20.022 -1.235 -6.954 1.00 70.31 80 PRO A C 1
ATOM 661 O O . PRO A 1 80 ? 20.134 -2.307 -6.354 1.00 70.31 80 PRO A O 1
ATOM 664 N N . LYS A 1 81 ? 20.858 -0.217 -6.714 1.00 63.91 81 LYS A N 1
ATOM 665 C CA . LYS A 1 81 ? 21.904 -0.289 -5.688 1.00 63.91 81 LYS A CA 1
ATOM 666 C C . LYS A 1 81 ? 21.244 -0.379 -4.307 1.00 63.91 81 LYS A C 1
ATOM 668 O O . LYS A 1 81 ? 20.690 0.591 -3.804 1.00 63.91 81 LYS A O 1
ATOM 673 N N . ARG A 1 82 ? 21.347 -1.555 -3.682 1.00 52.16 82 ARG A N 1
ATOM 674 C CA . ARG A 1 82 ? 21.090 -1.839 -2.255 1.00 52.16 82 ARG A CA 1
ATOM 675 C C . ARG A 1 82 ? 19.655 -1.667 -1.722 1.00 52.16 82 ARG A C 1
ATOM 677 O O . ARG A 1 82 ? 19.431 -2.056 -0.580 1.00 52.16 82 ARG A O 1
ATOM 684 N N . SER A 1 83 ? 18.680 -1.173 -2.487 1.00 53.25 83 SER A N 1
ATOM 685 C CA . SER A 1 83 ? 17.281 -1.090 -2.038 1.00 53.25 83 SER A CA 1
ATOM 686 C C . SER A 1 83 ? 16.368 -1.997 -2.863 1.00 53.25 83 SER A C 1
ATOM 688 O O . SER A 1 83 ? 16.193 -1.829 -4.066 1.00 53.25 83 SER A O 1
ATOM 690 N N . GLN A 1 84 ? 15.773 -2.984 -2.189 1.00 67.31 84 GLN A N 1
ATOM 691 C CA . GLN A 1 84 ? 14.688 -3.805 -2.719 1.00 67.31 84 GLN A CA 1
ATOM 692 C C . GLN A 1 84 ? 13.433 -2.938 -2.855 1.00 67.31 84 GLN A C 1
ATOM 694 O O . GLN A 1 84 ? 12.572 -2.939 -1.975 1.00 67.31 84 GLN A O 1
ATOM 699 N N . GLN A 1 85 ? 13.379 -2.129 -3.914 1.00 78.19 85 GLN A N 1
ATOM 700 C CA . GLN A 1 85 ? 12.231 -1.282 -4.204 1.00 78.19 85 GLN A CA 1
ATOM 701 C C . GLN A 1 85 ? 11.002 -2.166 -4.400 1.00 78.19 85 GLN A C 1
ATOM 703 O O . GLN A 1 85 ? 10.987 -3.053 -5.256 1.00 78.19 85 GLN A O 1
ATOM 708 N N . TRP A 1 86 ? 9.986 -1.928 -3.580 1.00 83.06 86 TRP A N 1
ATOM 709 C CA . TRP A 1 86 ? 8.686 -2.553 -3.744 1.00 83.06 86 TRP A CA 1
ATOM 710 C C . TRP A 1 86 ? 7.922 -1.851 -4.857 1.00 83.06 86 TRP A C 1
ATOM 712 O O . TRP A 1 86 ? 7.879 -0.624 -4.923 1.00 83.06 86 TRP A O 1
ATOM 722 N N . VAL A 1 87 ? 7.314 -2.651 -5.718 1.00 81.75 87 VAL A N 1
ATOM 723 C CA . VAL A 1 87 ? 6.470 -2.212 -6.820 1.00 81.75 87 VAL A CA 1
ATOM 724 C C . VAL A 1 87 ? 5.133 -2.926 -6.683 1.00 81.75 87 VAL A C 1
ATOM 726 O O . VAL A 1 87 ? 5.077 -4.112 -6.360 1.00 81.75 87 VAL A O 1
ATOM 729 N N . ALA A 1 88 ? 4.058 -2.185 -6.915 1.00 84.62 88 ALA A N 1
ATOM 730 C CA . ALA A 1 88 ? 2.717 -2.723 -7.054 1.00 84.62 88 ALA A CA 1
ATOM 731 C C . ALA A 1 88 ? 2.216 -2.372 -8.455 1.00 84.62 88 ALA A C 1
ATOM 733 O O . ALA A 1 88 ? 2.394 -1.241 -8.913 1.00 84.62 88 ALA A O 1
ATOM 734 N N . SER A 1 89 ? 1.615 -3.339 -9.140 1.00 80.75 89 SER A N 1
ATOM 735 C CA . SER A 1 89 ? 1.047 -3.144 -10.471 1.00 80.75 89 SER A CA 1
ATOM 736 C C . SER A 1 89 ? -0.325 -3.787 -10.544 1.00 80.75 89 SER A C 1
ATOM 738 O O . SER A 1 89 ? -0.496 -4.933 -10.138 1.00 80.75 89 SER A O 1
ATOM 740 N N . TRP A 1 90 ? -1.296 -3.068 -11.101 1.00 81.44 90 TRP A N 1
ATOM 741 C CA . TRP A 1 90 ? -2.591 -3.651 -11.431 1.00 81.44 90 TRP A CA 1
ATOM 742 C C . TRP A 1 90 ? -2.410 -4.660 -12.568 1.00 81.44 90 TRP A C 1
ATOM 744 O O . TRP A 1 90 ? -1.828 -4.321 -13.600 1.00 81.44 90 TRP A O 1
ATOM 754 N N . ALA A 1 91 ? -2.885 -5.890 -12.379 1.00 80.00 91 ALA A N 1
ATOM 755 C CA . ALA A 1 91 ? -2.910 -6.929 -13.399 1.00 80.00 91 ALA A CA 1
ATOM 756 C C . ALA A 1 91 ? -4.361 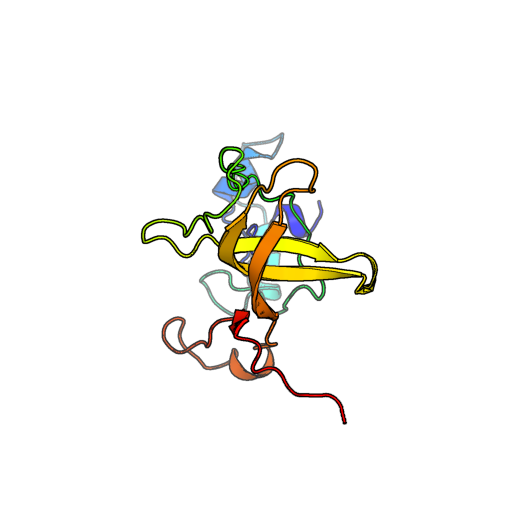-7.130 -13.868 1.00 80.00 91 ALA A C 1
ATOM 758 O O . ALA A 1 91 ? -5.112 -7.866 -13.226 1.00 80.00 91 ALA A O 1
ATOM 759 N N . PRO A 1 92 ? -4.776 -6.527 -15.002 1.00 74.94 92 PRO A N 1
ATOM 760 C CA . PRO A 1 92 ? -6.174 -6.558 -15.439 1.00 74.94 92 PRO A CA 1
ATOM 761 C C . PRO A 1 92 ? -6.726 -7.976 -15.617 1.00 74.94 92 PRO A C 1
ATOM 763 O O . PRO A 1 92 ? -7.880 -8.235 -15.300 1.00 74.94 92 PRO A O 1
ATOM 766 N N . HIS A 1 93 ? -5.886 -8.906 -16.076 1.00 78.19 93 HIS A N 1
ATOM 767 C CA . HIS A 1 93 ? -6.260 -10.303 -16.298 1.00 78.19 93 HIS A CA 1
ATOM 768 C C . HIS A 1 93 ? -6.509 -11.088 -15.001 1.00 78.19 93 HIS A C 1
ATOM 770 O O . HIS A 1 93 ? -7.224 -12.083 -15.034 1.00 78.19 93 HIS A O 1
ATOM 776 N N . LEU A 1 94 ? -5.944 -10.647 -13.873 1.00 74.62 94 LEU A N 1
ATOM 777 C CA . LEU A 1 94 ? -6.197 -11.231 -12.552 1.00 74.62 94 LEU A CA 1
ATOM 778 C C . LEU A 1 94 ? -7.273 -10.457 -11.786 1.00 74.62 94 LEU A C 1
ATOM 780 O O . LEU A 1 94 ? -7.743 -10.938 -10.763 1.00 74.62 94 LEU A O 1
ATOM 784 N N . SER A 1 95 ? -7.656 -9.268 -12.273 1.00 75.88 95 SER A N 1
ATOM 785 C CA . SER A 1 95 ? -8.447 -8.296 -11.509 1.00 75.88 95 SER A CA 1
ATOM 786 C C . SER A 1 95 ? -7.884 -8.076 -10.098 1.00 75.88 95 SER A C 1
ATOM 788 O O . SER A 1 95 ? -8.639 -7.931 -9.139 1.00 75.88 95 SER A O 1
ATOM 790 N N . ASP A 1 96 ? -6.553 -8.061 -9.988 1.00 75.81 96 ASP A N 1
ATOM 791 C CA . ASP A 1 96 ? -5.837 -7.994 -8.716 1.00 75.81 96 ASP A CA 1
ATOM 792 C C . ASP A 1 96 ? -4.543 -7.167 -8.832 1.00 75.81 96 ASP A C 1
ATOM 794 O O . ASP A 1 96 ? -4.038 -6.888 -9.929 1.00 75.81 96 ASP A O 1
ATOM 798 N N . ILE A 1 97 ? -4.003 -6.753 -7.687 1.00 79.12 97 ILE A N 1
ATOM 799 C CA . ILE A 1 97 ? -2.716 -6.071 -7.572 1.00 79.12 97 ILE A CA 1
ATOM 800 C C . ILE A 1 97 ? -1.612 -7.110 -7.396 1.00 79.12 97 ILE A C 1
ATOM 802 O O . ILE A 1 97 ? -1.577 -7.871 -6.434 1.00 79.12 97 ILE A O 1
ATOM 806 N N . VAL A 1 98 ? -0.635 -7.073 -8.296 1.00 82.75 98 VAL A N 1
ATOM 807 C CA . VAL A 1 98 ? 0.592 -7.856 -8.175 1.00 82.75 98 VAL A CA 1
ATOM 808 C C . VAL A 1 98 ? 1.618 -7.047 -7.399 1.00 82.75 98 VAL A C 1
ATOM 810 O O . VAL A 1 98 ? 1.993 -5.944 -7.808 1.00 82.75 98 VAL A O 1
ATOM 813 N N . TYR A 1 99 ? 2.100 -7.617 -6.297 1.00 85.75 99 TYR A N 1
ATOM 814 C CA . TYR A 1 99 ? 3.195 -7.063 -5.511 1.00 85.75 99 TYR A CA 1
ATOM 815 C C . TYR A 1 99 ? 4.515 -7.713 -5.912 1.00 85.75 99 TYR A C 1
ATOM 817 O O .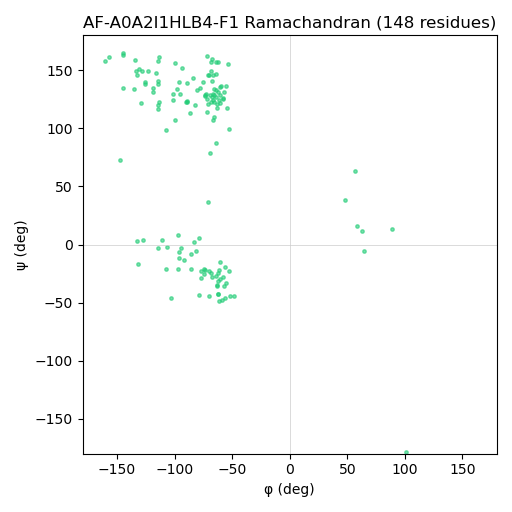 TYR A 1 99 ? 4.6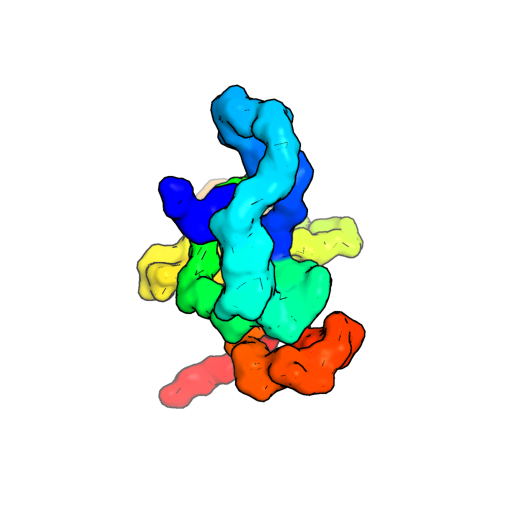04 -8.929 -6.112 1.00 85.75 99 TYR A O 1
ATOM 825 N N . GLY A 1 100 ? 5.573 -6.913 -5.984 1.00 86.31 100 GLY A N 1
ATOM 826 C CA . GLY A 1 100 ? 6.892 -7.449 -6.254 1.00 86.31 100 GLY A CA 1
ATOM 827 C C . GLY A 1 100 ? 8.043 -6.584 -5.783 1.00 86.31 100 GLY A C 1
ATOM 828 O O . GLY A 1 100 ? 7.898 -5.391 -5.525 1.00 86.31 100 GLY A O 1
ATOM 829 N N . LYS A 1 101 ? 9.212 -7.211 -5.665 1.00 86.44 101 LYS A N 1
ATOM 830 C CA . LYS A 1 101 ? 10.480 -6.521 -5.410 1.00 86.44 101 LYS A CA 1
ATOM 831 C C . LYS A 1 101 ? 11.258 -6.405 -6.705 1.00 86.44 101 LYS A C 1
ATOM 833 O O . LYS A 1 101 ? 11.529 -7.420 -7.341 1.00 86.44 101 LYS A O 1
ATOM 838 N N . LEU A 1 102 ? 11.633 -5.188 -7.077 1.00 87.06 102 LEU A N 1
ATOM 839 C CA . LEU A 1 102 ? 12.394 -4.929 -8.291 1.00 87.06 102 LEU A CA 1
ATOM 840 C C . LEU A 1 102 ? 13.780 -5.590 -8.215 1.00 87.06 102 LEU A C 1
ATOM 842 O O . LEU A 1 102 ? 14.520 -5.382 -7.253 1.00 87.06 102 LEU A O 1
ATOM 846 N N . LEU A 1 103 ? 14.118 -6.386 -9.229 1.00 86.00 103 LEU A N 1
ATOM 847 C CA . LEU A 1 103 ? 15.393 -7.102 -9.345 1.00 86.00 103 LEU A CA 1
ATOM 848 C C . LEU A 1 103 ? 16.333 -6.413 -10.333 1.00 86.00 103 LEU A C 1
ATOM 850 O O . LEU A 1 103 ? 17.521 -6.239 -10.052 1.00 86.00 103 LEU A O 1
ATOM 854 N N . SER A 1 104 ? 15.798 -6.032 -11.490 1.00 85.81 104 SER A N 1
ATOM 855 C CA . SER A 1 104 ? 16.532 -5.338 -12.542 1.00 85.81 104 SER A CA 1
ATOM 856 C C . SER A 1 104 ? 15.586 -4.626 -13.498 1.00 85.81 104 SER A C 1
ATOM 858 O O . SER A 1 104 ? 14.411 -4.975 -13.618 1.00 85.81 104 SER A O 1
ATOM 860 N N . THR A 1 105 ? 16.112 -3.630 -14.195 1.00 85.81 105 THR A N 1
ATOM 861 C CA . THR A 1 105 ? 15.439 -2.945 -15.294 1.00 85.81 105 THR A CA 1
ATOM 862 C C . THR A 1 105 ? 16.363 -2.869 -16.497 1.00 85.81 105 THR A C 1
ATOM 864 O O . THR A 1 105 ? 17.585 -2.850 -16.358 1.00 85.81 105 THR A O 1
ATOM 867 N N . ASN A 1 106 ? 15.789 -2.848 -17.691 1.00 87.75 106 ASN A N 1
ATOM 868 C CA . ASN A 1 106 ? 16.515 -2.623 -18.929 1.00 87.75 106 ASN A CA 1
ATOM 869 C C . ASN A 1 106 ? 15.769 -1.620 -19.805 1.00 87.75 106 ASN A C 1
ATOM 871 O O . ASN A 1 106 ? 14.570 -1.378 -19.635 1.00 87.75 106 ASN A O 1
ATOM 875 N N . ASN A 1 107 ? 16.510 -1.017 -20.723 1.00 90.19 107 ASN A N 1
ATOM 876 C CA . ASN A 1 107 ? 15.976 -0.084 -21.697 1.00 90.19 107 ASN A CA 1
ATOM 877 C C . ASN A 1 107 ? 16.776 -0.220 -22.996 1.00 90.19 107 ASN A C 1
ATOM 879 O O . ASN A 1 107 ? 17.624 0.610 -23.312 1.00 90.19 107 ASN A O 1
ATOM 883 N N . PHE A 1 108 ? 16.551 -1.327 -23.707 1.00 87.06 108 PHE A N 1
ATOM 884 C CA . PHE A 1 108 ? 17.251 -1.610 -24.957 1.00 87.06 108 PHE A CA 1
ATOM 885 C C . PHE A 1 108 ? 16.793 -0.668 -26.083 1.00 87.06 108 PHE A C 1
ATOM 887 O O . PHE A 1 108 ? 15.611 -0.313 -26.147 1.00 87.06 108 PHE A O 1
ATOM 894 N N . PRO A 1 109 ? 17.690 -0.282 -27.008 1.00 86.88 109 PRO A N 1
ATOM 895 C CA . PRO A 1 109 ? 17.329 0.559 -28.142 1.00 86.88 109 PRO A CA 1
ATOM 896 C C . PRO A 1 109 ? 16.255 -0.120 -29.002 1.00 86.88 109 PRO A C 1
ATOM 898 O O . PRO A 1 109 ? 16.336 -1.312 -29.289 1.00 86.88 109 PRO A O 1
ATOM 901 N N . ASN A 1 110 ? 15.253 0.655 -29.427 1.00 86.81 110 ASN A N 1
ATOM 902 C CA . ASN A 1 110 ? 14.086 0.195 -30.198 1.00 86.81 110 ASN A CA 1
ATOM 903 C C . ASN A 1 110 ? 13.172 -0.819 -29.479 1.00 86.81 110 ASN A C 1
ATOM 905 O O . ASN A 1 110 ? 12.276 -1.383 -30.107 1.00 86.81 110 ASN A O 1
ATOM 909 N N . CYS A 1 111 ? 13.349 -1.018 -28.172 1.00 83.81 111 CYS A N 1
ATOM 910 C CA . CYS A 1 111 ? 12.496 -1.864 -27.344 1.00 83.81 111 CYS A CA 1
ATOM 911 C C . CYS A 1 111 ? 11.727 -1.028 -26.314 1.00 83.81 111 CYS A C 1
ATOM 913 O O . CYS A 1 111 ? 12.094 0.098 -25.983 1.00 83.81 111 CYS A O 1
ATOM 915 N N . SER A 1 112 ? 10.649 -1.598 -25.774 1.00 85.44 112 SER A N 1
ATOM 916 C CA . SER A 1 112 ? 10.006 -1.031 -24.585 1.00 85.44 112 SER A CA 1
ATOM 917 C C . SER A 1 112 ? 10.852 -1.346 -23.345 1.00 85.44 112 SER A C 1
ATOM 919 O O . SER A 1 112 ? 11.330 -2.477 -23.239 1.00 85.44 112 SER A O 1
ATOM 921 N N . PRO A 1 113 ? 11.019 -0.409 -22.394 1.00 85.00 113 PRO A N 1
ATOM 922 C CA . PRO A 1 113 ? 11.722 -0.687 -21.146 1.00 85.00 113 PRO A CA 1
ATOM 923 C C . PRO A 1 113 ? 11.072 -1.848 -20.388 1.00 85.00 113 PRO A C 1
ATOM 925 O O . PRO A 1 113 ? 9.857 -1.844 -20.174 1.00 85.00 113 PRO A O 1
ATOM 928 N N . VAL A 1 114 ? 11.869 -2.825 -19.949 1.00 86.19 114 VAL A N 1
ATOM 929 C CA . VAL A 1 114 ? 11.379 -3.989 -19.197 1.00 86.19 114 VAL A CA 1
ATOM 930 C C . VAL A 1 114 ? 11.929 -3.965 -17.780 1.00 86.19 114 VAL A C 1
ATOM 932 O O . VAL A 1 114 ? 13.093 -3.660 -17.535 1.00 86.19 114 VAL A O 1
ATOM 935 N N . SER A 1 115 ? 11.069 -4.295 -16.821 1.00 86.31 115 SER A N 1
ATOM 936 C CA . SER A 1 115 ? 11.428 -4.446 -15.413 1.00 86.31 115 SER A CA 1
ATOM 937 C C . SER A 1 115 ? 11.157 -5.871 -14.953 1.00 86.31 115 SER A C 1
ATOM 939 O O . SER A 1 115 ? 10.070 -6.402 -15.168 1.00 86.31 115 SER A O 1
ATOM 941 N N . TYR A 1 116 ? 12.137 -6.474 -14.291 1.00 86.44 116 TYR A N 1
ATOM 942 C CA . TYR A 1 116 ? 12.034 -7.791 -13.682 1.00 86.44 116 TYR A CA 1
ATOM 943 C C . TYR A 1 116 ? 11.814 -7.623 -12.188 1.00 86.44 116 TYR A C 1
ATOM 945 O O . TYR A 1 116 ? 12.555 -6.904 -11.514 1.00 86.44 116 TYR A O 1
ATOM 953 N N . MET A 1 117 ? 10.805 -8.306 -11.658 1.00 86.94 117 MET A N 1
ATOM 954 C CA . MET A 1 117 ? 10.483 -8.274 -10.240 1.00 86.94 117 MET A CA 1
ATOM 955 C C . MET A 1 117 ? 10.271 -9.679 -9.695 1.00 86.94 117 MET A C 1
ATOM 957 O O . MET A 1 117 ? 9.753 -10.566 -10.371 1.00 86.94 117 MET A O 1
ATOM 961 N N . GLU A 1 118 ? 10.665 -9.872 -8.446 1.00 87.69 118 GLU A N 1
ATOM 962 C CA . GLU A 1 118 ? 10.297 -11.044 -7.673 1.00 87.69 118 GLU A CA 1
ATOM 963 C C . GLU A 1 118 ? 8.830 -10.930 -7.269 1.00 87.69 118 GLU A C 1
ATOM 965 O O . GLU A 1 118 ? 8.439 -9.907 -6.715 1.00 87.69 118 GLU A O 1
ATOM 970 N N . HIS A 1 119 ? 8.038 -11.969 -7.525 1.00 86.38 119 HIS A N 1
ATOM 971 C CA . HIS A 1 119 ? 6.610 -11.990 -7.224 1.00 86.38 119 HIS A CA 1
ATOM 972 C C . HIS A 1 119 ? 6.335 -12.316 -5.750 1.00 86.38 119 HIS A C 1
ATOM 974 O O . HIS A 1 119 ? 6.868 -13.286 -5.196 1.00 86.38 119 HIS A O 1
ATOM 980 N N . TRP A 1 120 ? 5.459 -11.528 -5.131 1.00 84.56 120 TRP A N 1
ATOM 981 C CA . TRP A 1 120 ? 4.979 -11.730 -3.772 1.00 84.56 120 TRP A CA 1
ATOM 982 C C . TRP A 1 120 ? 3.451 -11.763 -3.746 1.00 84.56 120 TRP A C 1
ATOM 984 O O . TRP A 1 120 ? 2.795 -10.985 -4.431 1.00 84.56 120 TRP A O 1
ATOM 994 N N . VAL A 1 121 ? 2.898 -12.666 -2.940 1.00 81.06 121 VAL A N 1
ATOM 995 C CA . VAL A 1 121 ? 1.456 -12.910 -2.840 1.00 81.06 121 VAL A CA 1
ATOM 996 C C . VAL A 1 121 ? 0.947 -12.566 -1.450 1.00 81.06 121 VAL A C 1
ATOM 998 O O . VAL A 1 121 ? 1.660 -12.743 -0.455 1.00 81.06 121 VAL A O 1
ATOM 1001 N N . TYR A 1 122 ? -0.296 -12.093 -1.392 1.00 76.06 122 TYR A N 1
ATOM 1002 C CA . TYR A 1 122 ? -1.024 -11.949 -0.141 1.00 76.06 122 TYR A CA 1
ATOM 1003 C C . TYR A 1 122 ? -1.253 -13.335 0.473 1.00 76.06 122 TYR A C 1
ATOM 1005 O O . TYR A 1 122 ? -1.663 -14.276 -0.209 1.00 76.06 122 TYR A O 1
ATOM 1013 N N . LYS A 1 123 ? -0.970 -13.468 1.765 1.00 72.19 123 LYS A N 1
ATOM 1014 C CA . LYS A 1 123 ? -1.292 -14.643 2.563 1.00 72.19 123 LYS A CA 1
ATOM 1015 C C . LYS A 1 123 ? -2.308 -14.217 3.604 1.00 72.19 123 LYS A C 1
ATOM 1017 O O . LYS A 1 123 ? -2.000 -13.367 4.431 1.00 72.19 123 LYS A O 1
ATOM 1022 N N . ASP A 1 124 ? -3.477 -14.839 3.573 1.00 66.81 124 ASP A N 1
ATOM 1023 C CA . ASP A 1 124 ? -4.502 -14.628 4.587 1.00 66.81 124 ASP A CA 1
ATOM 1024 C C . ASP A 1 124 ? -3.987 -15.092 5.964 1.00 66.81 124 ASP A C 1
ATOM 1026 O O . ASP A 1 124 ? -3.551 -16.237 6.135 1.00 66.81 124 ASP A O 1
ATOM 1030 N N . ILE A 1 125 ? -3.963 -14.166 6.928 1.00 64.81 125 ILE A N 1
ATOM 1031 C CA . ILE A 1 125 ? -3.496 -14.380 8.311 1.00 64.81 125 ILE A CA 1
ATOM 1032 C C . ILE A 1 125 ? -4.671 -14.321 9.296 1.00 64.81 125 ILE A C 1
ATOM 1034 O O . ILE A 1 125 ? -4.462 -14.464 10.501 1.00 64.81 125 ILE A O 1
ATOM 1038 N N . SER A 1 126 ? -5.909 -14.173 8.818 1.00 60.38 126 SER A N 1
ATOM 1039 C CA . SER A 1 126 ? -7.115 -14.092 9.652 1.00 60.38 126 SER A CA 1
ATOM 1040 C C . SER A 1 126 ? -7.168 -15.216 10.701 1.00 60.38 126 SER A C 1
ATOM 1042 O O . SER A 1 126 ? -7.335 -14.949 11.893 1.00 60.38 126 SER A O 1
ATOM 1044 N N . ALA A 1 127 ? -6.851 -16.455 10.304 1.00 52.50 127 ALA A N 1
ATOM 1045 C CA . ALA A 1 127 ? -6.810 -17.622 11.190 1.00 52.50 127 ALA A CA 1
ATOM 1046 C C . ALA A 1 127 ? -5.672 -17.611 12.236 1.00 52.50 127 ALA A C 1
ATOM 1048 O O . ALA A 1 127 ? -5.783 -18.248 13.281 1.00 52.50 127 ALA A O 1
ATOM 1049 N N . SER A 1 128 ? -4.568 -16.900 11.985 1.00 53.81 128 SER A N 1
ATOM 1050 C CA . SER A 1 128 ? -3.392 -16.880 12.872 1.00 53.81 128 SER A CA 1
ATOM 1051 C C . SER A 1 128 ? -3.426 -15.753 13.907 1.00 53.81 128 SE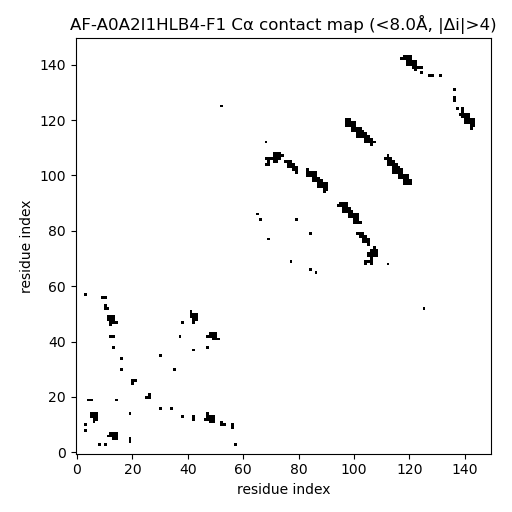R A C 1
ATOM 1053 O O . SER A 1 128 ? -2.619 -15.758 14.834 1.00 53.81 128 SER A O 1
ATOM 1055 N N . SER A 1 129 ? -4.320 -14.772 13.754 1.00 54.84 129 SER A N 1
ATOM 1056 C CA . SER A 1 129 ? -4.139 -13.441 14.348 1.00 54.84 129 SER A CA 1
ATOM 1057 C C . SER A 1 129 ? -4.826 -13.199 15.700 1.00 54.84 129 SER A C 1
ATOM 1059 O O . SER A 1 129 ? -4.600 -12.147 16.310 1.00 54.84 129 SER A O 1
ATOM 1061 N N . LEU A 1 130 ? -5.633 -14.153 16.181 1.00 56.09 130 LEU A N 1
ATOM 1062 C CA . LEU A 1 130 ? -6.419 -14.002 17.414 1.00 56.09 130 LEU A CA 1
ATOM 1063 C C . LEU A 1 130 ? -5.570 -14.084 18.697 1.00 56.09 130 LEU A C 1
ATOM 1065 O O . LEU A 1 130 ? -5.973 -13.541 19.721 1.00 56.09 130 LEU A O 1
ATOM 1069 N N . TYR A 1 131 ? -4.381 -14.702 18.646 1.00 55.22 131 TYR A N 1
ATOM 1070 C CA . TYR A 1 131 ? -3.547 -14.948 19.838 1.00 55.22 131 TYR A CA 1
ATOM 1071 C C . TYR A 1 131 ? -2.064 -14.573 19.683 1.00 55.22 131 TYR A C 1
ATOM 1073 O O . TYR A 1 131 ? -1.269 -14.792 20.597 1.00 55.22 131 TYR A O 1
ATOM 1081 N N . THR A 1 132 ? -1.652 -14.011 18.545 1.00 54.44 132 THR A N 1
ATOM 1082 C CA . THR A 1 132 ? -0.243 -13.674 18.293 1.00 54.44 132 THR A CA 1
ATOM 1083 C C . THR A 1 132 ? 0.051 -12.207 18.579 1.00 54.44 132 THR A C 1
ATOM 1085 O O . THR A 1 132 ? -0.666 -11.316 18.130 1.00 54.44 132 THR A O 1
ATOM 1088 N N . THR A 1 133 ? 1.149 -11.946 19.287 1.00 53.72 133 THR A N 1
ATOM 1089 C CA . THR A 1 133 ? 1.658 -10.583 19.500 1.00 53.72 133 THR A CA 1
ATOM 1090 C C . THR A 1 133 ? 2.187 -9.977 18.189 1.00 53.72 133 THR A C 1
ATOM 1092 O O . THR A 1 133 ? 2.613 -10.733 17.316 1.00 53.72 133 THR A O 1
ATOM 1095 N N . PRO A 1 134 ? 2.261 -8.638 18.041 1.00 53.72 134 PRO A N 1
ATOM 1096 C CA . PRO A 1 134 ? 2.717 -7.982 16.803 1.00 53.72 134 PRO A CA 1
ATOM 1097 C C . PRO A 1 134 ? 4.115 -8.396 16.314 1.00 53.72 134 PRO A C 1
ATOM 1099 O O . PRO A 1 134 ? 4.464 -8.188 15.159 1.00 53.72 134 PRO A O 1
ATOM 1102 N N . ARG A 1 135 ? 4.948 -8.966 17.195 1.00 54.91 135 ARG A N 1
ATOM 1103 C CA . ARG A 1 135 ? 6.285 -9.465 16.844 1.00 54.91 135 ARG A CA 1
ATOM 1104 C C . ARG A 1 135 ? 6.262 -10.902 16.302 1.00 54.91 135 ARG A C 1
ATOM 1106 O O . ARG A 1 135 ? 7.212 -11.303 15.642 1.00 54.91 135 ARG A O 1
ATOM 1113 N N . SER A 1 136 ? 5.211 -11.671 16.587 1.00 57.22 136 SER A N 1
ATOM 1114 C CA . SER A 1 136 ? 5.054 -13.069 16.164 1.00 57.22 136 SER A CA 1
ATOM 1115 C C . SER A 1 136 ? 4.034 -13.265 15.038 1.00 57.22 136 SER A C 1
ATOM 1117 O O . SER A 1 136 ? 3.873 -14.386 14.558 1.00 57.22 136 SER A O 1
ATOM 1119 N N . THR A 1 137 ? 3.366 -12.199 14.590 1.00 60.09 137 THR A N 1
ATOM 1120 C CA . THR A 1 137 ? 2.501 -12.229 13.406 1.00 60.09 137 THR A CA 1
ATOM 1121 C C . THR A 1 137 ? 3.337 -12.400 12.133 1.00 60.09 137 THR A C 1
ATOM 1123 O O . THR A 1 137 ? 4.281 -11.633 11.925 1.00 60.09 137 THR A O 1
ATOM 1126 N N . PRO A 1 138 ? 3.015 -13.375 11.263 1.00 64.25 138 PRO A N 1
ATOM 1127 C CA . PRO A 1 138 ? 3.692 -13.511 9.980 1.00 64.25 138 PRO A CA 1
ATOM 1128 C C . PRO A 1 138 ? 3.430 -12.295 9.078 1.00 64.25 138 PRO A C 1
ATOM 1130 O O . PRO A 1 138 ? 2.440 -11.586 9.238 1.00 64.25 138 PRO A O 1
ATOM 1133 N N . ASN A 1 139 ? 4.321 -12.051 8.113 1.00 66.81 139 ASN A N 1
ATOM 1134 C CA . ASN A 1 139 ? 4.107 -11.006 7.110 1.00 66.81 139 ASN A CA 1
ATOM 1135 C C . ASN A 1 139 ? 2.912 -11.361 6.216 1.00 66.81 139 ASN A C 1
ATOM 1137 O O . ASN A 1 139 ? 2.836 -12.480 5.707 1.00 66.81 139 ASN A O 1
ATOM 1141 N N . ILE A 1 140 ? 2.038 -10.378 5.984 1.00 74.12 140 ILE A N 1
ATOM 1142 C CA . ILE A 1 140 ? 0.833 -10.472 5.136 1.00 74.12 140 ILE A CA 1
ATOM 1143 C C . ILE A 1 140 ? 1.190 -10.735 3.668 1.00 74.12 140 ILE A C 1
ATOM 1145 O O . ILE A 1 140 ? 0.431 -11.353 2.932 1.00 74.12 140 ILE A O 1
ATOM 1149 N N . ILE A 1 141 ? 2.378 -10.309 3.243 1.00 76.94 141 ILE A N 1
ATOM 1150 C CA . ILE A 1 141 ? 2.889 -10.521 1.893 1.00 76.94 141 ILE A CA 1
ATOM 1151 C C . ILE A 1 141 ? 4.089 -11.466 1.985 1.00 76.94 141 ILE A C 1
ATOM 1153 O O . ILE A 1 141 ? 5.064 -11.187 2.690 1.00 76.94 141 ILE A O 1
ATOM 1157 N N . VAL A 1 142 ? 4.027 -12.591 1.273 1.00 82.00 142 VAL A N 1
ATOM 1158 C CA . VAL A 1 142 ? 5.070 -13.630 1.269 1.00 82.00 142 VAL A CA 1
ATOM 1159 C C . VAL A 1 142 ? 5.575 -13.902 -0.143 1.00 82.00 142 VAL A C 1
ATOM 1161 O O . VAL A 1 142 ? 4.842 -13.764 -1.121 1.00 82.00 142 VAL A O 1
ATOM 1164 N N . ARG A 1 143 ? 6.849 -14.294 -0.262 1.00 81.56 143 ARG A N 1
ATOM 1165 C CA . ARG A 1 143 ? 7.456 -14.621 -1.556 1.00 81.56 143 ARG A CA 1
ATOM 1166 C C . ARG A 1 143 ? 6.698 -15.786 -2.187 1.00 81.56 143 ARG A C 1
ATOM 1168 O O . ARG A 1 143 ? 6.521 -16.826 -1.548 1.00 81.56 143 ARG A O 1
ATOM 1175 N N . CYS A 1 144 ? 6.279 -15.626 -3.439 1.00 82.06 144 CYS A N 1
ATOM 1176 C CA . CYS A 1 144 ? 5.637 -16.704 -4.174 1.00 82.06 144 CYS A CA 1
ATOM 1177 C C . CYS A 1 144 ? 6.655 -17.830 -4.411 1.00 82.06 144 CYS A C 1
ATOM 1179 O O . CYS A 1 144 ? 7.707 -17.601 -5.004 1.00 82.06 144 CYS A O 1
ATOM 1181 N N . GLN A 1 145 ? 6.357 -19.051 -3.955 1.00 76.88 145 GLN A N 1
ATOM 1182 C CA . GLN A 1 145 ? 7.264 -20.198 -4.117 1.00 76.88 145 GLN A CA 1
ATOM 1183 C C . GLN A 1 145 ? 7.225 -20.832 -5.517 1.00 76.88 145 GLN A C 1
ATOM 1185 O O . GLN A 1 145 ? 7.861 -21.858 -5.726 1.00 76.88 145 GLN A O 1
ATOM 1190 N N . GLY A 1 146 ? 6.498 -20.245 -6.475 1.00 62.44 146 GLY A N 1
ATOM 1191 C CA . GLY A 1 146 ? 6.437 -20.754 -7.844 1.00 62.44 146 GLY A CA 1
ATOM 1192 C C . GLY A 1 146 ? 5.964 -22.206 -7.894 1.00 62.44 146 GLY A C 1
ATOM 1193 O O . GLY A 1 146 ? 6.707 -23.089 -8.315 1.00 62.44 146 GLY A O 1
ATOM 1194 N N . ARG A 1 147 ? 4.731 -22.490 -7.458 1.00 46.41 147 ARG A N 1
ATOM 1195 C CA . ARG A 1 147 ? 4.142 -23.798 -7.769 1.00 46.41 147 ARG A CA 1
ATOM 1196 C C . ARG A 1 147 ? 3.805 -23.820 -9.259 1.00 46.41 147 ARG A C 1
ATOM 1198 O O . ARG A 1 147 ? 2.939 -23.070 -9.698 1.00 46.41 147 ARG A O 1
ATOM 1205 N N . ARG A 1 148 ? 4.494 -24.676 -10.022 1.00 41.62 148 ARG A N 1
ATOM 1206 C CA . ARG A 1 148 ? 4.023 -25.133 -11.335 1.00 41.62 148 ARG A CA 1
ATOM 1207 C C . ARG A 1 148 ? 2.621 -25.708 -11.132 1.00 41.62 148 ARG A C 1
ATOM 1209 O O . ARG A 1 148 ? 2.470 -26.659 -10.368 1.00 41.62 148 ARG A O 1
ATOM 1216 N N . ALA A 1 149 ? 1.620 -25.110 -11.769 1.00 33.88 149 ALA A N 1
ATOM 1217 C CA . ALA A 1 149 ? 0.375 -25.812 -12.033 1.00 33.88 149 ALA A CA 1
ATOM 1218 C C . ALA A 1 149 ? 0.733 -26.984 -12.959 1.00 33.88 149 ALA A C 1
ATOM 1220 O O . ALA A 1 149 ? 1.328 -26.763 -14.016 1.00 33.88 149 ALA A O 1
ATOM 1221 N N . GLY A 1 150 ? 0.512 -28.204 -12.473 1.00 32.59 150 GLY A N 1
ATOM 1222 C CA . GLY A 1 150 ? 0.474 -29.401 -13.310 1.00 32.59 150 GLY A CA 1
ATOM 1223 C C . GLY A 1 150 ? -0.865 -29.505 -14.017 1.00 32.59 150 GLY A C 1
ATOM 1224 O O . GLY A 1 150 ? -1.828 -28.877 -13.520 1.00 32.59 150 GLY A O 1
#

Foldseek 3Di:
DDQCLQADLQNFFGHDPVVSLVPDPDNDDDDDPVSVVCQVPQAPDPRGTGPDHDPDNPPDPPPDDDDDADPADADDWAAPPPDQDWDWDQDVVVNDIWIWTWGTWHHYPPDDIDTDTFTKDFDDCNVVPNPDDPVRRDDRIGGDPDDPDD

pLDDT: mean 75.27, std 12.59, range [32.59, 90.19]